Protein AF-A0A091NZM0-F1 (afdb_monomer_lite)

Foldseek 3Di:
DDDDPPPPVVVVPQDQDKDFQADDDPCVVQPPHDDDDPPPCVVPAPWDDPVQLVVVSVVRHGPIDGDRPPQQVVQQVSCCSTRVGRDGPVVVVVVVVVVVVVVPVPPPPVVVVPPPVPPPPDD

pLDDT: mean 71.08, std 22.32, range [35.03, 98.25]

Structure (mmCIF, N/CA/C/O backbone):
data_AF-A0A091NZM0-F1
#
_entry.id   AF-A0A091NZM0-F1
#
loop_
_atom_site.group_PDB
_atom_site.id
_atom_site.type_symbol
_atom_site.label_atom_id
_atom_site.label_alt_id
_atom_site.label_comp_id
_atom_site.label_asym_id
_atom_site.label_entity_id
_atom_site.label_seq_id
_atom_site.pdbx_PDB_ins_code
_atom_site.Cartn_x
_atom_site.Cartn_y
_atom_site.Cartn_z
_atom_site.occupancy
_atom_site.B_iso_or_equiv
_atom_site.auth_seq_id
_atom_site.auth_comp_id
_atom_site.auth_asym_id
_atom_site.auth_atom_id
_atom_site.pdbx_PDB_model_num
ATOM 1 N N . ASP A 1 1 ? -19.530 49.341 10.129 1.00 43.94 1 ASP A N 1
ATOM 2 C CA . ASP A 1 1 ? -20.114 48.338 9.233 1.00 43.94 1 ASP A CA 1
ATOM 3 C C . ASP A 1 1 ? -19.215 48.257 8.014 1.00 43.94 1 ASP A C 1
ATOM 5 O O . ASP A 1 1 ? -19.330 49.074 7.116 1.00 43.94 1 ASP A O 1
ATOM 9 N N . GLU A 1 2 ? -18.211 47.386 8.067 1.00 41.19 2 GLU A N 1
ATOM 10 C CA . GLU A 1 2 ? -17.340 47.091 6.928 1.00 41.19 2 GLU A CA 1
ATOM 11 C C . GLU A 1 2 ? -17.249 45.571 6.839 1.00 41.19 2 GLU A C 1
ATOM 13 O O . GLU A 1 2 ? -16.557 44.909 7.613 1.00 41.19 2 GLU A O 1
ATOM 18 N N . GLY A 1 3 ? -18.069 45.019 5.948 1.00 51.25 3 GLY A N 1
ATOM 19 C CA . GLY A 1 3 ? -18.131 43.598 5.664 1.00 51.25 3 GLY A CA 1
ATOM 20 C C . GLY A 1 3 ? -16.856 43.132 4.975 1.00 51.25 3 GLY A C 1
ATOM 21 O O . GLY A 1 3 ? -16.611 43.438 3.810 1.00 51.25 3 GLY A O 1
ATOM 22 N N . THR A 1 4 ? -16.062 42.338 5.685 1.00 50.72 4 THR A N 1
ATOM 23 C CA . THR A 1 4 ? -14.997 41.534 5.089 1.00 50.72 4 THR A CA 1
ATOM 24 C C . THR A 1 4 ? -15.626 40.580 4.065 1.00 50.72 4 THR A C 1
ATOM 26 O O . THR A 1 4 ? -16.533 39.825 4.427 1.00 50.72 4 THR A O 1
ATOM 29 N N . PRO A 1 5 ? -15.194 40.571 2.792 1.00 47.00 5 PRO A N 1
ATOM 30 C CA . PRO A 1 5 ? -15.828 39.749 1.774 1.00 47.00 5 PRO A CA 1
ATOM 31 C C . PRO A 1 5 ? -15.584 38.268 2.081 1.00 47.00 5 PRO A C 1
ATOM 33 O O . PRO A 1 5 ? -14.463 37.758 2.017 1.00 47.00 5 PRO A O 1
ATOM 36 N N . ALA A 1 6 ? -16.667 37.562 2.401 1.00 51.88 6 ALA A N 1
ATOM 37 C CA . ALA A 1 6 ? -16.726 36.122 2.637 1.00 51.88 6 ALA A CA 1
ATOM 38 C C . ALA A 1 6 ? -16.525 35.290 1.350 1.00 51.88 6 ALA A C 1
ATOM 40 O O . ALA A 1 6 ? -17.144 34.246 1.173 1.00 51.88 6 ALA A O 1
ATOM 41 N N . THR A 1 7 ? -15.665 35.736 0.431 1.00 52.09 7 THR A N 1
ATOM 42 C CA . THR A 1 7 ? -15.442 35.099 -0.878 1.00 52.09 7 THR A CA 1
ATOM 43 C C . THR A 1 7 ? -14.069 34.441 -1.027 1.00 52.09 7 THR A C 1
ATOM 45 O O . THR A 1 7 ? -13.842 33.753 -2.015 1.00 52.09 7 THR A O 1
ATOM 48 N N . LEU A 1 8 ? -13.181 34.530 -0.028 1.00 46.59 8 LEU A N 1
ATOM 49 C CA . LEU A 1 8 ? -11.903 33.787 -0.012 1.00 46.59 8 LEU A CA 1
ATOM 50 C C . LEU A 1 8 ? -11.804 32.725 1.096 1.00 46.59 8 LEU A C 1
ATOM 52 O O . LEU A 1 8 ? -10.924 31.866 1.058 1.00 46.59 8 LEU A O 1
ATOM 56 N N . ALA A 1 9 ? -12.736 32.711 2.053 1.00 45.94 9 ALA A N 1
ATOM 57 C CA . ALA A 1 9 ? -12.775 31.684 3.098 1.00 45.94 9 ALA A CA 1
ATOM 58 C C . ALA A 1 9 ? -13.219 30.302 2.569 1.00 45.94 9 ALA A C 1
ATOM 60 O O . ALA A 1 9 ? -12.923 29.283 3.191 1.00 45.94 9 ALA A O 1
ATOM 61 N N . SER A 1 10 ? -13.855 30.247 1.392 1.00 52.25 10 SER A N 1
ATOM 62 C CA . SER A 1 10 ? -14.378 29.007 0.798 1.00 52.25 10 SER A CA 1
ATOM 63 C C . SER A 1 10 ? -13.309 28.083 0.189 1.00 52.25 10 SER A C 1
ATOM 65 O O . SER A 1 10 ? -13.632 26.955 -0.174 1.00 52.25 10 SER A O 1
ATOM 67 N N . ALA A 1 11 ? -12.041 28.506 0.098 1.00 46.34 11 ALA A N 1
ATOM 68 C CA . ALA A 1 11 ? -10.942 27.653 -0.374 1.00 46.34 11 ALA A CA 1
ATOM 69 C C . ALA A 1 11 ? -10.228 26.888 0.762 1.00 46.34 11 ALA A C 1
ATOM 71 O O . ALA A 1 11 ? -9.505 25.931 0.501 1.00 46.34 11 ALA A O 1
ATOM 72 N N . LYS A 1 12 ? -10.462 27.252 2.035 1.00 43.38 12 LYS A N 1
ATOM 73 C CA . LYS A 1 12 ? -9.901 26.541 3.205 1.00 43.38 12 LYS A CA 1
ATOM 74 C C . LYS A 1 12 ? -10.663 25.261 3.581 1.00 43.38 12 LYS A C 1
ATOM 76 O O . LYS A 1 12 ? -10.313 24.615 4.562 1.00 43.38 12 LYS A O 1
ATOM 81 N N . SER A 1 13 ? -11.688 24.894 2.809 1.00 45.62 13 SER A N 1
ATOM 82 C CA . SER A 1 13 ? -12.559 23.739 3.065 1.00 45.62 13 SER A CA 1
ATOM 83 C C . SER A 1 13 ? -12.314 22.551 2.121 1.00 45.62 13 SER A C 1
ATOM 85 O O . SER A 1 13 ? -13.102 21.604 2.114 1.00 45.62 13 SER A O 1
ATOM 87 N N . VAL A 1 14 ? -11.217 22.540 1.356 1.00 51.34 14 VAL A N 1
ATOM 88 C CA . VAL A 1 14 ? -10.659 21.277 0.842 1.00 51.34 14 VAL A CA 1
ATOM 89 C C . VAL A 1 14 ? -9.885 20.654 2.002 1.00 51.34 14 VAL A C 1
A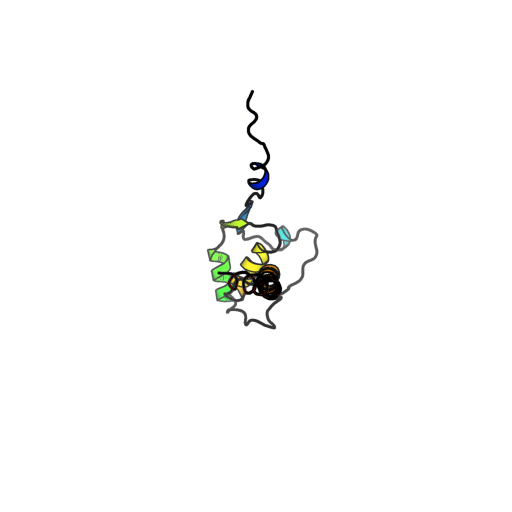TOM 91 O O . VAL A 1 14 ? -8.674 20.806 2.124 1.00 51.34 14 VAL A O 1
ATOM 94 N N . PHE A 1 15 ? -10.616 20.067 2.951 1.00 53.19 15 PHE A N 1
ATOM 95 C CA . PHE A 1 15 ? -10.038 19.384 4.104 1.00 53.19 15 PHE A CA 1
ATOM 96 C C . PHE A 1 15 ? -9.055 18.322 3.605 1.00 53.19 15 PHE A C 1
ATOM 98 O O . PHE A 1 15 ? -9.483 17.292 3.084 1.00 53.19 15 PHE A O 1
ATOM 105 N N . SER A 1 16 ? -7.752 18.555 3.785 1.00 56.03 16 SER A N 1
ATOM 106 C CA . SER A 1 16 ? -6.766 17.481 3.722 1.00 56.03 16 SER A CA 1
ATOM 107 C C . SER A 1 16 ? -7.135 16.512 4.840 1.00 56.03 16 SER A C 1
ATOM 109 O O . SER A 1 16 ? -6.966 16.811 6.025 1.00 56.03 16 SER A O 1
ATOM 111 N N . ARG A 1 17 ? -7.775 15.399 4.479 1.00 69.69 17 ARG A N 1
ATOM 112 C CA . ARG A 1 17 ? -8.091 14.358 5.451 1.00 69.69 17 ARG A CA 1
ATOM 113 C C . ARG A 1 17 ? -6.763 13.690 5.774 1.00 69.69 17 ARG A C 1
ATOM 115 O O . ARG A 1 17 ? -5.906 13.571 4.913 1.00 69.69 17 ARG A O 1
ATOM 122 N N . LYS A 1 18 ? -6.545 13.284 7.013 1.00 75.25 18 LYS A N 1
ATOM 123 C CA . LYS A 1 18 ? -5.431 12.392 7.338 1.00 75.25 18 LYS A CA 1
ATO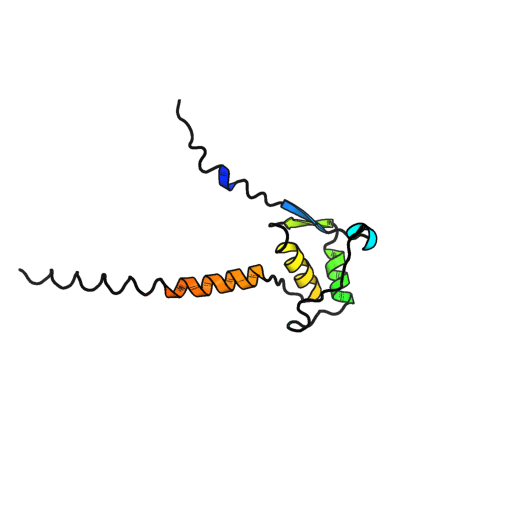M 124 C C . LYS A 1 18 ? -5.974 10.973 7.371 1.00 75.25 18 LYS A C 1
ATOM 126 O O . LYS A 1 18 ? -7.081 10.762 7.865 1.00 75.25 18 LYS A O 1
ATOM 131 N N . ALA A 1 19 ? -5.218 10.018 6.852 1.00 81.62 19 ALA A N 1
ATOM 132 C CA . ALA A 1 19 ? -5.519 8.601 7.002 1.00 81.62 19 ALA A CA 1
ATOM 133 C C . ALA A 1 19 ? -4.391 7.923 7.766 1.00 81.62 19 ALA A C 1
ATOM 135 O O . ALA A 1 19 ? -3.250 8.361 7.702 1.00 81.62 19 ALA A O 1
ATOM 136 N N . ARG A 1 20 ? -4.715 6.847 8.478 1.00 87.31 20 ARG A N 1
ATOM 137 C CA . ARG A 1 20 ? -3.734 6.039 9.199 1.00 87.31 20 ARG A CA 1
ATOM 138 C C . ARG A 1 20 ? -3.648 4.671 8.550 1.00 87.31 20 ARG A C 1
ATOM 140 O O . ARG A 1 20 ? -4.684 4.042 8.332 1.00 87.31 20 ARG A O 1
ATOM 147 N N . VAL A 1 21 ? -2.435 4.217 8.264 1.00 90.25 21 VAL A N 1
ATOM 148 C CA . VAL A 1 21 ? -2.200 2.860 7.760 1.00 90.25 21 VAL A CA 1
ATOM 149 C C . VAL A 1 21 ? -2.496 1.868 8.883 1.00 90.25 21 VAL A C 1
ATOM 151 O O . VAL A 1 21 ? -2.041 2.051 10.011 1.00 90.25 21 VAL A O 1
ATOM 154 N N . ARG A 1 22 ? -3.278 0.823 8.599 1.00 92.75 22 ARG A N 1
ATOM 155 C CA . ARG A 1 22 ? -3.637 -0.215 9.574 1.00 92.75 22 ARG A CA 1
ATOM 156 C C . ARG A 1 22 ? -3.423 -1.600 8.988 1.00 92.75 22 ARG A C 1
ATOM 158 O O . ARG A 1 22 ? -3.687 -1.820 7.811 1.00 92.75 22 ARG A O 1
ATOM 165 N N . MET A 1 23 ? -3.028 -2.532 9.848 1.00 95.88 23 MET A N 1
ATOM 166 C CA . MET A 1 23 ? -3.044 -3.961 9.556 1.00 95.88 23 MET A CA 1
ATOM 167 C C . MET A 1 23 ? -4.274 -4.589 10.212 1.00 95.88 23 MET A C 1
ATOM 169 O O . MET A 1 23 ? -4.488 -4.442 11.414 1.00 95.88 23 MET A O 1
ATOM 173 N N . GLN A 1 24 ? -5.105 -5.256 9.414 1.00 96.69 24 GLN A N 1
ATOM 174 C CA . GLN A 1 24 ? -6.348 -5.891 9.854 1.00 96.69 24 GLN A CA 1
ATOM 175 C C . GLN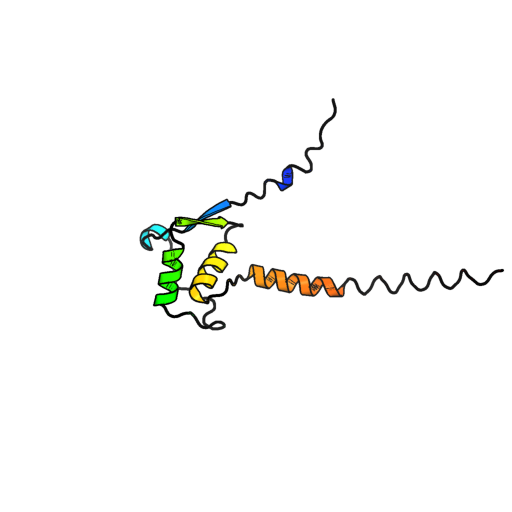 A 1 24 ? -6.563 -7.195 9.084 1.00 96.69 24 GLN A C 1
ATOM 177 O O . GLN A 1 24 ? -6.001 -7.386 8.004 1.00 96.69 24 GLN A O 1
ATOM 182 N N . LEU A 1 25 ? -7.397 -8.091 9.619 1.00 97.94 25 LEU A N 1
ATOM 183 C CA . LEU A 1 25 ? -7.805 -9.280 8.878 1.00 97.94 25 LEU A CA 1
ATOM 184 C C . LEU A 1 25 ? -8.643 -8.858 7.668 1.00 97.94 25 LEU A C 1
ATOM 186 O O . LEU A 1 25 ? -9.533 -8.018 7.790 1.00 97.94 25 LEU A O 1
ATOM 190 N N . LEU A 1 26 ? -8.411 -9.489 6.513 1.00 96.44 26 LEU A N 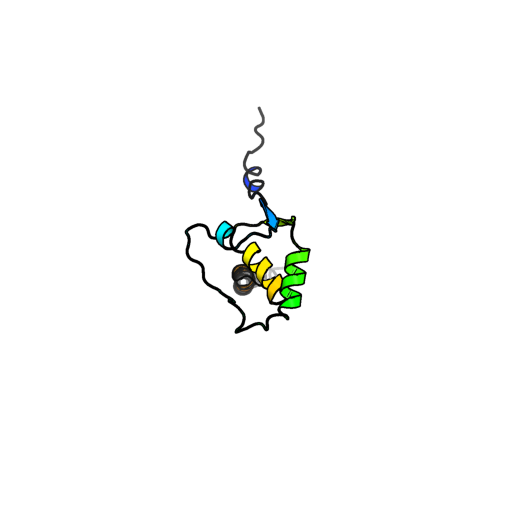1
ATOM 191 C CA . LEU A 1 26 ? -9.143 -9.171 5.283 1.00 96.44 26 LEU A CA 1
ATOM 192 C C . LEU A 1 26 ? -10.665 -9.269 5.475 1.00 96.44 26 LEU A C 1
ATOM 194 O O . LEU A 1 26 ? -11.393 -8.402 5.006 1.00 96.44 26 LEU A O 1
ATOM 198 N N . LYS A 1 27 ? -11.138 -10.274 6.227 1.00 96.81 27 LYS A N 1
ATOM 199 C CA . LYS A 1 27 ? -12.563 -10.447 6.557 1.00 96.81 27 LYS A CA 1
ATOM 200 C C . LYS A 1 27 ? -13.163 -9.251 7.311 1.00 96.81 27 LYS A C 1
ATOM 202 O O . LYS A 1 27 ? -14.335 -8.953 7.122 1.00 96.81 27 LYS A O 1
ATOM 207 N N . ASP A 1 28 ? -12.365 -8.558 8.125 1.00 97.38 28 ASP A N 1
ATOM 208 C CA . ASP A 1 28 ? -12.827 -7.412 8.912 1.00 97.38 28 ASP A CA 1
ATOM 209 C C . ASP A 1 28 ? -12.873 -6.142 8.048 1.00 97.38 28 ASP A C 1
ATOM 211 O O . ASP A 1 28 ? -13.707 -5.272 8.276 1.00 97.38 28 ASP A O 1
ATOM 215 N N . VAL A 1 29 ? -11.990 -6.041 7.045 1.00 93.75 29 VAL A N 1
ATOM 216 C CA . VAL A 1 29 ? -11.956 -4.923 6.084 1.00 93.75 29 VAL A CA 1
ATOM 217 C C . VAL A 1 29 ? -13.053 -5.061 5.027 1.00 93.75 29 VAL A C 1
ATOM 219 O O . VAL A 1 29 ? -13.683 -4.072 4.670 1.00 93.75 29 VAL A O 1
ATOM 222 N N . VAL A 1 30 ? -13.272 -6.278 4.523 1.00 95.69 30 VAL A N 1
ATOM 223 C CA . VAL A 1 30 ? -14.258 -6.573 3.472 1.00 95.69 30 VAL A CA 1
ATOM 224 C C . VAL A 1 30 ? -15.683 -6.636 4.030 1.00 95.69 30 VAL A C 1
ATOM 226 O O . VAL A 1 30 ? -16.628 -6.228 3.359 1.00 95.69 30 VAL A O 1
ATOM 229 N N . GLY A 1 31 ? -15.865 -7.154 5.248 1.00 96.50 31 GLY A N 1
ATOM 230 C CA . GLY A 1 31 ? -17.192 -7.365 5.817 1.00 96.50 31 GLY A CA 1
ATOM 231 C C . GLY A 1 31 ? -18.025 -8.327 4.965 1.00 96.50 31 GLY A C 1
ATOM 232 O O . GLY A 1 31 ? -17.646 -9.481 4.778 1.00 96.50 31 GLY A O 1
ATOM 233 N N . ASN A 1 32 ? -19.160 -7.846 4.454 1.00 97.25 32 ASN A N 1
ATOM 234 C CA . ASN A 1 32 ? -20.091 -8.634 3.637 1.00 97.25 32 ASN A CA 1
ATOM 235 C C . ASN A 1 32 ? -19.925 -8.409 2.123 1.00 97.25 32 ASN A C 1
ATOM 237 O O . ASN A 1 32 ? -20.684 -8.984 1.342 1.00 97.25 32 ASN A O 1
ATOM 241 N N . ASP A 1 33 ? -18.977 -7.568 1.708 1.00 97.38 33 ASP A N 1
ATOM 242 C CA . ASP A 1 33 ? -18.761 -7.253 0.298 1.00 97.38 33 ASP A CA 1
ATOM 243 C C . ASP A 1 33 ? -17.938 -8.337 -0.418 1.00 97.38 33 ASP A C 1
ATOM 245 O O . ASP A 1 33 ? -17.286 -9.190 0.185 1.00 97.38 33 ASP A O 1
ATOM 249 N N . THR A 1 34 ? -17.950 -8.311 -1.750 1.00 97.31 34 THR A N 1
ATOM 250 C CA . THR A 1 34 ? -17.061 -9.151 -2.563 1.00 97.31 34 THR A CA 1
ATOM 251 C C . THR A 1 34 ? -15.720 -8.464 -2.788 1.00 97.31 34 THR A C 1
ATOM 253 O O . THR A 1 34 ? -15.668 -7.253 -2.999 1.00 97.31 34 THR A O 1
ATOM 256 N N . TYR A 1 35 ? -14.645 -9.242 -2.868 1.00 96.56 35 TYR A N 1
ATOM 257 C CA . TYR A 1 35 ? -13.315 -8.756 -3.226 1.00 96.56 35 TYR A CA 1
ATOM 258 C C . TYR A 1 35 ? -12.698 -9.626 -4.323 1.00 96.56 35 TYR A C 1
ATOM 260 O O . TYR A 1 35 ? -13.111 -10.762 -4.550 1.00 96.56 35 TYR A O 1
ATOM 268 N N . HIS A 1 36 ? -11.691 -9.090 -5.003 1.00 96.75 36 HIS A N 1
ATOM 269 C CA . HIS A 1 36 ? -10.860 -9.834 -5.941 1.00 96.75 36 HIS A CA 1
ATOM 270 C C . HIS A 1 36 ? -9.422 -9.318 -5.868 1.00 96.75 36 HIS A C 1
ATOM 272 O O . HIS A 1 36 ? -9.179 -8.172 -5.489 1.00 96.75 36 HIS A O 1
ATOM 278 N N . ILE A 1 37 ? -8.463 -10.167 -6.230 1.00 96.62 37 ILE A N 1
ATOM 279 C CA . ILE A 1 37 ? -7.060 -9.767 -6.350 1.00 96.62 37 ILE A CA 1
ATOM 280 C C . ILE A 1 37 ? -6.908 -8.972 -7.648 1.00 96.62 37 ILE A C 1
ATOM 282 O O . ILE A 1 37 ? -7.276 -9.459 -8.715 1.00 96.62 37 ILE A O 1
ATOM 286 N N . ASN A 1 38 ? -6.358 -7.762 -7.560 1.00 94.94 38 ASN A N 1
ATOM 287 C CA . ASN A 1 38 ? -6.126 -6.899 -8.715 1.00 94.94 38 ASN A CA 1
ATOM 288 C C . ASN A 1 38 ? -4.712 -6.306 -8.686 1.00 94.94 38 ASN A C 1
ATOM 290 O O . ASN A 1 38 ? -4.499 -5.178 -8.239 1.00 94.94 38 ASN A O 1
ATOM 294 N N . ASN A 1 39 ? -3.742 -7.061 -9.200 1.00 95.50 39 ASN A N 1
ATOM 295 C CA . ASN A 1 39 ? -2.385 -6.565 -9.428 1.00 95.50 39 ASN A CA 1
ATOM 296 C C . ASN A 1 39 ? -2.339 -5.757 -10.735 1.00 95.50 39 ASN A C 1
ATOM 298 O O . ASN A 1 39 ? -1.747 -6.174 -11.731 1.00 95.50 39 ASN A O 1
ATOM 302 N N . LYS A 1 40 ? -3.030 -4.613 -10.724 1.00 92.56 40 LYS A N 1
ATOM 303 C CA . LYS A 1 40 ? -3.427 -3.824 -11.900 1.00 92.56 40 LYS A CA 1
ATOM 304 C C . LYS A 1 40 ? -2.305 -3.545 -12.908 1.00 92.56 40 LYS A C 1
ATOM 306 O O . LYS A 1 40 ? -2.586 -3.427 -14.098 1.00 92.56 40 LYS A O 1
ATOM 311 N N . TYR A 1 41 ? -1.059 -3.423 -12.452 1.00 93.19 41 TYR A N 1
ATOM 312 C CA . TYR A 1 41 ? 0.060 -2.951 -13.266 1.00 93.19 41 TYR A CA 1
ATOM 313 C C . TYR A 1 41 ? 1.157 -3.994 -13.526 1.00 93.19 41 TYR A C 1
ATOM 315 O O . TYR A 1 41 ? 2.172 -3.641 -14.118 1.00 93.19 41 TYR A O 1
ATOM 323 N N . ASP A 1 42 ? 0.958 -5.269 -13.175 1.00 95.56 42 ASP A N 1
ATOM 324 C CA . ASP A 1 42 ? 1.978 -6.322 -13.371 1.00 95.56 42 ASP A CA 1
ATOM 325 C C . ASP A 1 42 ? 2.360 -6.533 -14.848 1.00 95.56 42 ASP A C 1
ATOM 327 O O . ASP A 1 42 ? 3.464 -6.972 -15.154 1.00 95.56 42 ASP A O 1
ATOM 331 N N . GLY A 1 43 ? 1.470 -6.190 -15.786 1.00 95.31 43 GLY A N 1
ATOM 332 C CA . GLY A 1 43 ? 1.768 -6.228 -17.222 1.00 95.31 43 GLY A CA 1
ATOM 333 C C . GLY A 1 43 ? 2.648 -5.075 -17.723 1.00 95.31 43 GLY A C 1
ATOM 334 O O . GLY A 1 43 ? 3.055 -5.081 -18.880 1.00 95.31 43 GLY A O 1
ATOM 335 N N . THR A 1 44 ? 2.911 -4.060 -16.897 1.00 92.06 44 THR A N 1
ATOM 336 C CA . THR A 1 44 ? 3.681 -2.857 -17.274 1.00 92.06 44 THR A CA 1
ATOM 337 C C . THR A 1 44 ? 4.865 -2.604 -16.341 1.00 92.06 44 THR A C 1
ATOM 339 O O . THR A 1 44 ? 5.872 -2.063 -16.785 1.00 92.06 44 THR A O 1
ATOM 342 N N . TYR A 1 45 ? 4.773 -3.014 -15.074 1.00 91.00 45 TYR A N 1
ATOM 343 C CA . TYR A 1 45 ? 5.808 -2.842 -14.059 1.00 91.00 45 TYR A CA 1
ATOM 344 C C . TYR A 1 45 ? 6.100 -4.188 -13.402 1.00 91.00 45 TYR A C 1
ATOM 346 O O . TYR A 1 45 ? 5.182 -4.907 -13.004 1.00 91.00 45 TYR A O 1
ATOM 354 N N . ALA A 1 46 ? 7.384 -4.515 -13.261 1.00 95.19 46 ALA A N 1
ATOM 355 C CA . ALA A 1 46 ? 7.794 -5.684 -12.499 1.00 95.19 46 ALA A CA 1
ATOM 356 C C . ALA A 1 46 ? 7.521 -5.436 -11.003 1.00 95.19 46 ALA A C 1
ATOM 358 O O . ALA A 1 46 ? 7.943 -4.399 -10.482 1.00 95.19 46 ALA A O 1
ATOM 359 N N . PRO A 1 47 ? 6.817 -6.339 -10.299 1.00 97.25 47 PRO A N 1
ATOM 360 C CA . PRO A 1 47 ? 6.655 -6.216 -8.859 1.00 97.25 47 PRO A CA 1
ATOM 361 C C . PRO A 1 47 ? 7.990 -6.460 -8.145 1.00 97.25 47 PRO A C 1
ATOM 363 O O . PRO A 1 47 ? 8.845 -7.207 -8.624 1.00 97.25 47 PRO A O 1
ATOM 366 N N . LEU A 1 48 ? 8.142 -5.855 -6.971 1.00 97.31 48 LEU A N 1
ATOM 367 C CA . LEU A 1 48 ? 9.239 -6.141 -6.050 1.00 97.31 48 LEU A CA 1
ATOM 368 C C . LEU A 1 48 ? 9.125 -7.572 -5.483 1.00 97.31 48 LEU A C 1
ATOM 370 O O . LEU A 1 48 ? 8.040 -8.167 -5.524 1.00 97.31 48 LEU A O 1
ATOM 374 N N . PRO A 1 49 ? 10.213 -8.135 -4.920 1.00 98.25 49 PRO A N 1
ATOM 375 C CA . PRO A 1 49 ? 10.152 -9.381 -4.160 1.00 98.25 49 PRO A CA 1
ATOM 376 C C . PRO A 1 49 ? 9.071 -9.323 -3.074 1.00 98.25 49 PRO A C 1
ATOM 378 O O . PRO A 1 49 ? 8.892 -8.298 -2.416 1.00 98.25 49 PRO A O 1
ATOM 381 N N . VAL A 1 50 ? 8.346 -10.425 -2.872 1.00 97.56 50 VAL A N 1
ATOM 382 C CA . VAL A 1 50 ? 7.188 -10.469 -1.960 1.00 97.56 50 VAL A CA 1
ATOM 383 C C . VAL A 1 50 ? 7.582 -10.066 -0.540 1.00 97.56 50 VAL A C 1
ATOM 385 O O . VAL A 1 50 ? 6.874 -9.295 0.104 1.00 97.56 50 VAL A O 1
ATOM 388 N N . GLU A 1 51 ? 8.737 -10.534 -0.079 1.00 98.06 51 GLU A N 1
ATOM 389 C CA . GLU A 1 51 ? 9.291 -10.223 1.235 1.00 98.06 51 GLU A CA 1
ATOM 390 C C . GLU A 1 51 ? 9.545 -8.720 1.389 1.00 98.06 51 GLU A C 1
ATOM 392 O O . GLU A 1 51 ? 9.257 -8.147 2.437 1.00 98.06 51 GLU A O 1
ATOM 397 N N . GLU A 1 52 ? 10.021 -8.061 0.333 1.00 97.50 52 GLU A N 1
ATOM 398 C CA . GLU A 1 52 ? 10.268 -6.621 0.331 1.00 97.50 52 GLU A CA 1
ATOM 399 C C . GLU A 1 52 ? 8.959 -5.821 0.360 1.00 97.50 52 GLU A C 1
ATOM 401 O O . GLU A 1 52 ? 8.849 -4.839 1.096 1.00 97.50 52 GLU A O 1
ATOM 406 N N . ILE A 1 53 ? 7.938 -6.258 -0.387 1.00 97.44 53 ILE A N 1
ATOM 407 C CA . ILE A 1 53 ? 6.605 -5.634 -0.367 1.00 97.44 53 ILE A CA 1
ATOM 408 C C . ILE A 1 53 ? 6.016 -5.692 1.049 1.00 97.44 53 ILE A C 1
ATOM 410 O O . ILE A 1 53 ? 5.506 -4.685 1.546 1.00 97.44 53 ILE A O 1
ATOM 414 N N . ILE A 1 54 ? 6.105 -6.855 1.705 1.00 97.12 54 ILE A N 1
ATOM 415 C CA . ILE A 1 54 ? 5.609 -7.053 3.073 1.00 97.12 54 ILE A CA 1
ATOM 416 C C . ILE A 1 54 ? 6.371 -6.153 4.050 1.00 97.12 54 ILE A C 1
ATOM 418 O O . ILE A 1 54 ? 5.739 -5.390 4.776 1.00 97.12 54 ILE A O 1
ATOM 422 N N . GLN A 1 55 ? 7.707 -6.158 4.012 1.00 97.19 55 GLN A N 1
ATOM 423 C CA . GLN A 1 55 ? 8.538 -5.330 4.897 1.00 97.19 55 GLN A CA 1
ATOM 424 C C . GLN A 1 55 ? 8.219 -3.835 4.769 1.00 97.19 55 GLN A C 1
ATOM 426 O O . GLN A 1 55 ? 8.098 -3.127 5.771 1.00 97.19 55 GLN A O 1
ATOM 431 N N . ARG A 1 56 ? 8.041 -3.340 3.537 1.00 94.44 56 ARG A N 1
ATOM 432 C CA . ARG A 1 56 ? 7.658 -1.943 3.285 1.00 94.44 56 ARG A CA 1
ATOM 433 C C . ARG A 1 56 ? 6.268 -1.624 3.840 1.00 94.44 56 ARG A C 1
ATOM 435 O O . ARG A 1 56 ? 6.078 -0.550 4.407 1.00 94.44 56 ARG A O 1
ATOM 442 N N . ALA A 1 57 ? 5.304 -2.533 3.686 1.00 94.50 57 ALA A N 1
ATOM 443 C CA . ALA A 1 57 ? 3.952 -2.346 4.206 1.00 94.50 57 ALA A CA 1
ATOM 444 C C . ALA A 1 57 ? 3.942 -2.314 5.741 1.00 94.50 57 ALA A C 1
ATOM 446 O O . ALA A 1 57 ? 3.326 -1.426 6.329 1.00 94.50 57 ALA A O 1
ATOM 447 N N . GLU A 1 58 ? 4.666 -3.238 6.377 1.00 96.38 58 GLU A N 1
ATOM 448 C CA . GLU A 1 58 ? 4.803 -3.322 7.832 1.00 96.38 58 GLU A CA 1
ATOM 449 C C . GLU A 1 58 ? 5.454 -2.070 8.423 1.00 96.38 58 GLU A C 1
ATOM 451 O O . GLU A 1 58 ? 4.972 -1.539 9.422 1.00 96.38 58 GLU A O 1
ATOM 456 N N . TYR A 1 59 ? 6.492 -1.541 7.769 1.00 93.62 59 TYR A N 1
ATOM 457 C CA . TYR A 1 59 ? 7.170 -0.315 8.195 1.00 93.62 59 TYR A CA 1
ATOM 458 C C . TYR A 1 59 ? 6.231 0.902 8.275 1.00 93.62 59 TYR A C 1
ATOM 460 O O . TYR A 1 59 ? 6.421 1.790 9.110 1.00 93.62 59 TYR A O 1
ATOM 468 N N . LEU A 1 60 ? 5.214 0.955 7.412 1.00 91.38 60 LEU A N 1
ATOM 469 C CA . LEU A 1 60 ? 4.282 2.080 7.326 1.00 91.38 60 LEU A CA 1
ATOM 470 C C . LEU A 1 60 ? 3.059 1.936 8.237 1.00 91.38 60 LEU A C 1
ATOM 472 O O . LEU A 1 60 ? 2.274 2.881 8.317 1.00 91.38 60 LEU A O 1
ATOM 476 N N . ILE A 1 61 ? 2.885 0.801 8.926 1.00 92.88 61 ILE A N 1
ATOM 477 C CA . ILE A 1 61 ? 1.778 0.601 9.869 1.00 92.88 61 ILE A CA 1
ATOM 478 C C . ILE A 1 61 ? 1.769 1.734 10.900 1.00 92.88 61 ILE A C 1
ATOM 480 O O . ILE A 1 61 ? 2.807 2.198 11.364 1.00 92.88 61 ILE A O 1
ATOM 484 N N . ASP A 1 62 ? 0.565 2.190 11.241 1.00 92.50 62 ASP A N 1
ATOM 485 C CA . ASP A 1 62 ? 0.289 3.239 12.216 1.00 92.50 62 ASP A CA 1
ATOM 486 C C . ASP A 1 62 ? 0.733 4.659 11.846 1.00 92.50 62 ASP A C 1
ATOM 488 O O . ASP A 1 62 ? 0.381 5.590 12.580 1.00 92.50 62 ASP A O 1
ATOM 492 N N . GLN A 1 63 ? 1.394 4.859 10.702 1.00 89.12 63 GLN A N 1
ATOM 493 C CA . GLN A 1 63 ? 1.760 6.185 10.208 1.00 89.12 63 GLN A CA 1
ATOM 494 C C . GLN A 1 63 ? 0.544 6.937 9.644 1.00 89.12 63 GLN A C 1
ATOM 496 O O . GLN A 1 63 ? -0.341 6.352 9.007 1.00 89.12 63 GLN A O 1
ATOM 501 N N . GLU A 1 64 ? 0.504 8.254 9.875 1.00 85.00 64 GLU A N 1
ATOM 502 C CA . GLU A 1 64 ? -0.471 9.148 9.246 1.00 85.00 64 GLU A CA 1
ATOM 503 C C . GLU A 1 64 ? 0.020 9.579 7.860 1.00 85.00 64 GLU A C 1
ATOM 505 O O . GLU A 1 64 ? 1.100 10.150 7.722 1.00 85.00 64 GLU A O 1
ATOM 510 N N . VAL A 1 65 ? -0.807 9.372 6.840 1.00 76.31 65 VAL A N 1
ATOM 511 C CA . VAL A 1 65 ? -0.578 9.846 5.474 1.00 76.31 65 VAL A CA 1
ATOM 512 C C . VAL A 1 65 ? -1.579 10.948 5.138 1.00 76.31 65 VAL A C 1
ATOM 514 O O . VAL A 1 65 ? -2.757 10.879 5.510 1.00 76.31 65 VAL A O 1
ATOM 517 N N . SER A 1 66 ? -1.119 11.990 4.442 1.00 72.31 66 SER A N 1
ATOM 518 C CA . SER A 1 66 ? -2.017 13.010 3.903 1.00 72.31 66 SER A CA 1
ATOM 519 C C . SER A 1 66 ? -2.937 12.359 2.872 1.00 72.31 66 SER A C 1
ATOM 521 O O . SER A 1 66 ? -2.508 11.656 1.958 1.00 72.31 66 SER A O 1
ATOM 523 N N . TYR A 1 67 ? -4.235 12.537 3.065 1.00 61.28 67 TYR A N 1
ATOM 524 C CA . TYR A 1 67 ? -5.282 11.856 2.329 1.00 61.28 67 TYR A CA 1
ATOM 525 C C . TYR A 1 67 ? -6.056 12.873 1.499 1.00 61.28 67 TYR A C 1
ATOM 527 O O . TYR A 1 67 ? -6.980 13.539 1.975 1.00 61.28 67 TYR A O 1
ATOM 535 N N . ASP A 1 68 ? -5.648 12.995 0.242 1.00 60.97 68 ASP A N 1
ATOM 536 C CA . ASP A 1 68 ? -6.456 13.641 -0.775 1.00 60.97 68 ASP A CA 1
ATOM 537 C C . ASP A 1 68 ? -7.477 12.633 -1.321 1.00 60.97 68 ASP A C 1
ATOM 539 O O . ASP A 1 68 ? -7.268 11.418 -1.254 1.00 60.97 68 ASP A O 1
ATOM 543 N N . LEU A 1 69 ? -8.626 13.147 -1.754 1.00 51.25 69 LEU A N 1
ATOM 544 C CA . LEU A 1 69 ? -9.896 12.425 -1.883 1.00 51.25 69 LEU A CA 1
ATOM 545 C C . LEU A 1 69 ? -9.771 11.006 -2.485 1.00 51.25 69 LEU A C 1
ATOM 547 O O . LEU A 1 69 ? -9.116 10.783 -3.504 1.00 51.25 69 LEU A O 1
ATOM 551 N N . LEU A 1 70 ? -10.439 10.064 -1.803 1.00 45.53 70 LEU A N 1
ATOM 552 C CA . LEU A 1 70 ? -10.421 8.607 -1.990 1.00 45.53 70 LEU A CA 1
ATOM 553 C C . LEU A 1 70 ? -10.322 8.194 -3.472 1.00 45.53 70 LEU A C 1
ATOM 555 O O . LEU A 1 70 ? -11.208 8.493 -4.269 1.00 45.53 70 LEU A O 1
ATOM 559 N N . GLY A 1 71 ? -9.239 7.491 -3.812 1.00 51.56 71 GLY A N 1
ATOM 560 C CA . GLY A 1 71 ? -8.912 6.997 -5.155 1.00 51.56 71 GLY A CA 1
ATOM 561 C C . GLY A 1 71 ? -7.423 7.162 -5.457 1.00 51.56 71 GLY A C 1
ATOM 562 O O . GLY A 1 71 ? -6.705 6.176 -5.603 1.00 51.56 71 GLY A O 1
ATOM 563 N N . ASN A 1 72 ? -6.944 8.407 -5.419 1.00 58.03 72 ASN A N 1
ATOM 564 C CA . ASN A 1 72 ? -5.560 8.776 -5.728 1.00 58.03 72 ASN A CA 1
ATOM 565 C C . ASN A 1 72 ? -4.532 8.172 -4.770 1.00 58.03 72 ASN A C 1
ATOM 567 O O . ASN A 1 72 ? -3.565 7.541 -5.194 1.00 58.03 72 ASN A O 1
ATOM 571 N N . ASN A 1 73 ? -4.737 8.379 -3.469 1.00 65.81 73 ASN A N 1
ATOM 572 C CA . ASN A 1 73 ? -3.684 8.132 -2.488 1.00 65.81 73 ASN A CA 1
ATOM 573 C C . ASN A 1 73 ? -3.597 6.663 -2.087 1.00 65.81 73 ASN A C 1
ATOM 575 O O . ASN A 1 73 ? -2.498 6.180 -1.851 1.00 65.81 73 ASN A O 1
ATOM 579 N N . CYS A 1 74 ? -4.716 5.929 -2.063 1.00 76.69 74 CYS A N 1
ATOM 580 C CA . CYS A 1 74 ? -4.672 4.486 -1.817 1.00 76.69 74 CYS A CA 1
ATOM 581 C C . CYS A 1 74 ? -4.001 3.741 -2.973 1.00 76.69 74 CYS A C 1
ATOM 583 O O . CYS A 1 74 ? -3.174 2.876 -2.711 1.00 76.69 74 CYS A O 1
ATOM 585 N N . GLU A 1 75 ? -4.319 4.081 -4.230 1.00 84.69 75 GLU A N 1
ATOM 586 C CA . GLU A 1 75 ? -3.680 3.456 -5.395 1.00 84.69 75 GLU A CA 1
ATOM 587 C C . GLU A 1 75 ? -2.186 3.793 -5.443 1.00 84.69 75 GLU A C 1
ATOM 589 O O . GLU A 1 75 ? -1.354 2.899 -5.588 1.00 84.69 75 GLU A O 1
ATOM 594 N N . HIS A 1 76 ? -1.831 5.061 -5.226 1.00 83.69 76 HIS A N 1
ATOM 595 C CA . HIS A 1 76 ? -0.438 5.487 -5.107 1.00 83.69 76 HIS A CA 1
ATOM 596 C C . HIS A 1 76 ? 0.275 4.726 -3.979 1.00 83.69 76 HIS A C 1
ATOM 598 O O . HIS A 1 76 ? 1.348 4.171 -4.189 1.00 83.69 76 HIS A O 1
ATOM 604 N N . PHE A 1 77 ? -0.331 4.637 -2.795 1.00 86.50 77 PHE A N 1
ATOM 605 C CA . PHE A 1 77 ? 0.250 3.939 -1.652 1.00 86.50 77 PHE A CA 1
ATOM 606 C C . PHE A 1 77 ? 0.540 2.466 -1.969 1.00 86.50 77 PHE A C 1
ATOM 608 O O . PHE A 1 77 ? 1.669 2.013 -1.794 1.00 86.50 77 PHE A O 1
ATOM 615 N N . VAL A 1 78 ? -0.435 1.718 -2.497 1.00 90.75 78 VAL A N 1
ATOM 616 C CA . VAL A 1 78 ? -0.233 0.285 -2.784 1.00 90.75 78 VAL A CA 1
ATOM 617 C C . VAL A 1 78 ? 0.690 0.037 -3.980 1.00 90.75 78 VAL A C 1
ATOM 619 O O . VAL A 1 78 ? 1.374 -0.984 -4.013 1.00 90.75 78 VAL A O 1
ATOM 622 N N . THR A 1 79 ? 0.765 0.961 -4.943 1.00 91.62 79 THR A N 1
ATOM 623 C CA . THR A 1 79 ? 1.716 0.864 -6.065 1.00 91.62 79 THR A CA 1
ATOM 624 C C . THR A 1 79 ? 3.142 1.190 -5.639 1.00 91.62 79 THR A C 1
ATOM 626 O O . THR A 1 79 ? 4.052 0.459 -6.020 1.00 91.62 79 THR A O 1
ATOM 629 N N . LEU A 1 80 ? 3.335 2.178 -4.759 1.00 90.44 80 LEU A N 1
ATOM 630 C CA . LEU A 1 80 ? 4.629 2.455 -4.132 1.00 90.44 80 LEU A CA 1
ATOM 631 C C . LEU A 1 80 ? 5.146 1.229 -3.364 1.00 90.44 80 LEU A C 1
ATOM 633 O O . LEU A 1 80 ? 6.329 0.896 -3.443 1.00 90.44 80 LEU A O 1
ATOM 637 N N . LEU A 1 81 ? 4.252 0.529 -2.659 1.00 93.50 81 LEU A N 1
ATOM 638 C CA . LEU A 1 81 ? 4.584 -0.717 -1.970 1.00 93.50 81 LEU A CA 1
ATOM 639 C C . LEU A 1 81 ? 4.942 -1.847 -2.943 1.00 93.50 81 LEU A C 1
ATOM 641 O O . LEU A 1 81 ? 5.952 -2.512 -2.741 1.00 93.50 81 LEU A O 1
ATOM 645 N N . ARG A 1 82 ? 4.129 -2.073 -3.984 1.00 96.88 82 ARG A N 1
ATOM 646 C CA . ARG A 1 82 ? 4.273 -3.227 -4.888 1.00 96.88 82 ARG A CA 1
ATOM 647 C C . ARG A 1 82 ? 5.379 -3.069 -5.931 1.00 96.88 82 ARG A C 1
ATOM 649 O O . ARG A 1 82 ? 6.052 -4.046 -6.236 1.00 96.88 82 ARG A O 1
ATOM 656 N N . TYR A 1 83 ? 5.534 -1.877 -6.495 1.00 95.25 83 TYR A N 1
ATOM 657 C CA . TYR A 1 83 ? 6.399 -1.613 -7.651 1.00 95.25 83 TYR A CA 1
ATOM 658 C C . TYR A 1 83 ? 7.577 -0.693 -7.318 1.00 95.25 83 TYR A C 1
ATOM 660 O O . TYR A 1 83 ? 8.446 -0.481 -8.154 1.00 95.25 83 TYR A O 1
ATOM 668 N N . GLY A 1 84 ? 7.610 -0.119 -6.113 1.00 88.25 84 GLY A N 1
ATOM 669 C CA . GLY A 1 84 ? 8.635 0.844 -5.710 1.00 88.25 84 GLY A CA 1
ATOM 670 C C . GLY A 1 84 ? 8.441 2.255 -6.259 1.00 88.25 84 GLY A C 1
ATOM 671 O O . GLY A 1 84 ? 9.149 3.162 -5.831 1.00 88.25 84 GLY A O 1
ATOM 672 N N . GLU A 1 85 ? 7.450 2.460 -7.125 1.00 79.44 85 GLU A N 1
ATOM 673 C CA . GLU A 1 85 ? 7.069 3.754 -7.677 1.00 79.44 85 GLU A CA 1
ATOM 674 C C . GLU A 1 85 ? 5.572 3.986 -7.479 1.00 79.44 85 GLU A C 1
ATOM 676 O O . GLU A 1 85 ? 4.737 3.113 -7.723 1.00 79.44 85 GLU A O 1
ATOM 681 N N . GLY A 1 86 ? 5.230 5.187 -7.023 1.00 71.44 86 GLY A N 1
ATOM 682 C CA . GLY A 1 86 ? 3.853 5.602 -6.829 1.00 71.44 86 GLY A CA 1
ATOM 683 C C . GLY A 1 86 ? 3.166 5.937 -8.146 1.00 71.44 86 GLY A C 1
ATOM 684 O O . GLY A 1 86 ? 3.467 6.956 -8.767 1.00 71.44 86 GLY A O 1
ATOM 685 N N . VAL A 1 87 ? 2.222 5.103 -8.570 1.00 66.69 87 VAL A N 1
ATOM 686 C CA . VAL A 1 87 ? 1.520 5.250 -9.847 1.00 66.69 87 VAL A CA 1
ATOM 687 C C . VAL A 1 87 ? 0.013 5.344 -9.600 1.00 66.69 87 VAL A C 1
ATOM 689 O O . VAL A 1 87 ? -0.582 4.441 -9.023 1.00 66.69 87 VAL A O 1
ATOM 692 N N . SER A 1 88 ? -0.629 6.415 -10.080 1.00 68.75 88 SER A N 1
ATOM 693 C CA . SER A 1 88 ? -2.096 6.518 -10.139 1.00 68.75 88 SER A CA 1
ATOM 694 C C . SER A 1 88 ? -2.569 6.959 -11.528 1.00 68.75 88 SER A C 1
ATOM 696 O O . SER A 1 88 ? -1.892 7.732 -12.218 1.00 68.75 88 SER A O 1
ATOM 698 N N . ASP A 1 89 ? -3.746 6.492 -11.957 1.00 65.50 89 ASP A N 1
ATOM 699 C CA . ASP A 1 89 ? -4.322 6.884 -13.258 1.00 65.50 89 ASP A CA 1
ATOM 700 C C . ASP A 1 89 ? -4.584 8.391 -13.337 1.00 65.50 89 ASP A C 1
ATOM 702 O O . ASP A 1 89 ? -4.502 9.002 -14.400 1.00 65.50 89 ASP A O 1
ATOM 706 N N . GLN A 1 90 ? -4.890 9.012 -12.206 1.00 58.28 90 GLN A N 1
ATOM 707 C CA . GLN A 1 90 ? -5.109 10.448 -12.091 1.00 58.28 90 GLN A CA 1
ATOM 708 C C . GLN A 1 90 ? -3.794 11.238 -12.199 1.00 58.28 90 GLN A C 1
ATOM 710 O O . GLN A 1 90 ? -3.778 12.247 -12.902 1.00 58.28 90 GLN A O 1
ATOM 715 N N . ALA A 1 91 ? -2.681 10.758 -11.627 1.00 58.00 91 ALA A N 1
ATOM 716 C CA . ALA A 1 91 ? -1.357 11.348 -11.850 1.00 58.00 91 ALA A CA 1
ATOM 717 C C . ALA A 1 91 ? -0.945 11.255 -13.331 1.00 58.00 91 ALA A C 1
ATOM 719 O O . ALA A 1 91 ? -0.496 12.241 -13.918 1.00 58.00 91 ALA A O 1
ATOM 720 N N . LYS A 1 92 ? -1.200 10.108 -13.977 1.00 59.19 92 LYS A N 1
ATOM 721 C CA . LYS A 1 92 ? -0.995 9.935 -15.427 1.00 59.19 92 LYS A CA 1
ATOM 722 C C . LYS A 1 92 ? -1.872 10.887 -16.255 1.00 59.19 92 LYS A C 1
ATOM 724 O O . LYS A 1 92 ? -1.384 11.511 -17.196 1.00 59.19 92 LYS A O 1
ATOM 729 N N . ARG A 1 93 ? -3.151 11.055 -15.893 1.00 57.53 93 ARG A N 1
ATOM 730 C CA . ARG A 1 93 ? -4.084 11.986 -16.561 1.00 57.53 93 ARG A CA 1
ATOM 731 C C . ARG A 1 93 ? -3.698 13.455 -16.373 1.00 57.53 93 ARG A C 1
ATOM 733 O O . ARG A 1 93 ? -3.821 14.217 -17.325 1.00 57.53 93 ARG A O 1
ATOM 740 N N . ALA A 1 94 ? -3.220 13.852 -15.193 1.00 52.75 94 ALA A N 1
ATOM 741 C CA . ALA A 1 94 ? -2.767 15.219 -14.928 1.00 52.75 94 ALA A CA 1
ATOM 742 C C . ALA A 1 94 ? -1.553 15.594 -15.795 1.00 52.75 94 ALA A C 1
ATOM 744 O O . ALA A 1 94 ? -1.539 16.667 -16.396 1.00 52.75 94 ALA A O 1
ATOM 745 N N . ILE A 1 95 ? -0.586 14.681 -15.946 1.00 53.53 95 ILE A N 1
ATOM 746 C CA . ILE A 1 95 ? 0.543 14.855 -16.875 1.00 53.53 95 ILE A CA 1
ATOM 747 C C . ILE A 1 95 ? 0.039 14.951 -18.327 1.00 53.53 95 ILE A C 1
ATOM 749 O O . ILE A 1 95 ? 0.460 15.836 -19.071 1.00 53.53 95 ILE A O 1
ATOM 753 N N . GLY A 1 96 ? -0.917 14.102 -18.722 1.00 42.88 96 GLY A N 1
ATOM 754 C CA . GLY A 1 96 ? -1.531 14.143 -20.056 1.00 42.88 96 GLY A CA 1
ATOM 755 C C . GLY A 1 96 ? -2.308 15.433 -20.361 1.00 42.88 96 GLY A C 1
ATOM 756 O O . GLY A 1 96 ? -2.290 15.902 -21.497 1.00 42.88 96 GLY A O 1
ATOM 757 N N . ALA A 1 97 ? -2.948 16.048 -19.362 1.00 45.66 97 ALA A N 1
ATOM 758 C CA . ALA A 1 97 ? -3.694 17.300 -19.517 1.00 45.66 97 ALA A CA 1
ATOM 759 C C . ALA A 1 97 ? -2.780 18.524 -19.725 1.00 45.66 97 ALA A C 1
ATOM 761 O O . ALA A 1 97 ? -3.129 19.422 -20.492 1.00 45.66 97 ALA A O 1
ATOM 762 N N . ILE A 1 98 ? -1.586 18.544 -19.117 1.00 46.06 98 ILE A N 1
ATOM 763 C CA . ILE A 1 98 ? -0.578 19.596 -19.350 1.00 46.06 98 ILE A CA 1
ATOM 764 C C . ILE A 1 98 ? -0.100 19.576 -20.814 1.00 46.06 98 ILE A C 1
ATOM 766 O O . ILE A 1 98 ? 0.115 20.632 -21.407 1.00 46.06 98 ILE A O 1
ATOM 770 N N . GLY A 1 99 ? -0.029 18.394 -21.436 1.00 35.03 99 GLY A N 1
ATOM 771 C CA . GLY A 1 99 ? 0.362 18.232 -22.841 1.00 35.03 99 GLY A CA 1
ATOM 772 C C . GLY A 1 99 ? -0.570 18.898 -23.866 1.00 35.03 99 GLY A C 1
ATOM 773 O O . GLY A 1 99 ? -0.121 19.207 -24.967 1.00 35.03 99 GLY A O 1
ATOM 774 N N . PHE A 1 100 ? -1.833 19.180 -23.522 1.00 39.97 100 PHE A N 1
ATOM 775 C CA . PHE A 1 100 ? -2.781 19.852 -24.426 1.00 39.97 100 PHE A CA 1
ATOM 776 C C . PHE A 1 100 ? -2.795 21.384 -24.300 1.00 39.97 100 PHE A C 1
ATOM 778 O O . PHE A 1 100 ? -3.202 22.066 -25.241 1.00 39.97 100 PHE A O 1
ATOM 785 N N . VAL A 1 101 ? -2.319 21.960 -23.190 1.00 43.62 101 VAL A N 1
ATOM 786 C CA . VAL A 1 101 ? -2.350 23.426 -22.992 1.00 43.62 101 VAL A CA 1
ATOM 787 C C . VAL A 1 101 ? -1.231 24.138 -23.769 1.00 43.62 101 VAL A C 1
ATOM 789 O O . VAL A 1 101 ? -1.381 25.300 -24.147 1.00 43.62 101 VAL A O 1
ATOM 792 N N . THR A 1 102 ? -0.151 23.442 -24.132 1.00 42.53 102 THR A N 1
ATOM 793 C CA . THR A 1 102 ? 0.969 24.042 -24.882 1.00 42.53 102 THR A CA 1
ATOM 794 C C . THR A 1 102 ? 0.647 24.321 -26.360 1.00 42.53 102 THR A C 1
ATOM 796 O O . THR A 1 102 ? 1.367 25.079 -27.005 1.00 42.53 102 THR A O 1
ATOM 799 N N . ALA A 1 103 ? -0.451 23.790 -26.914 1.00 48.50 103 ALA A N 1
ATOM 800 C CA . ALA A 1 103 ? -0.820 24.025 -28.316 1.00 48.50 103 ALA A CA 1
ATOM 801 C C . ALA A 1 103 ? -1.673 25.293 -28.550 1.00 48.50 103 ALA A C 1
ATOM 803 O O . ALA A 1 103 ? -1.763 25.759 -29.685 1.00 48.50 103 ALA A O 1
ATOM 804 N N . ALA A 1 104 ? -2.268 25.897 -27.512 1.00 49.44 104 ALA A N 1
ATOM 805 C CA . ALA A 1 104 ? -3.163 27.054 -27.678 1.00 49.44 104 ALA A CA 1
ATOM 806 C C . ALA A 1 104 ? -2.494 28.426 -27.446 1.00 49.44 104 ALA A C 1
ATOM 808 O O . ALA A 1 104 ? -3.059 29.451 -27.823 1.00 49.44 104 ALA A O 1
ATOM 809 N N . ALA A 1 105 ? -1.278 28.477 -26.889 1.00 47.97 105 ALA A N 1
ATOM 810 C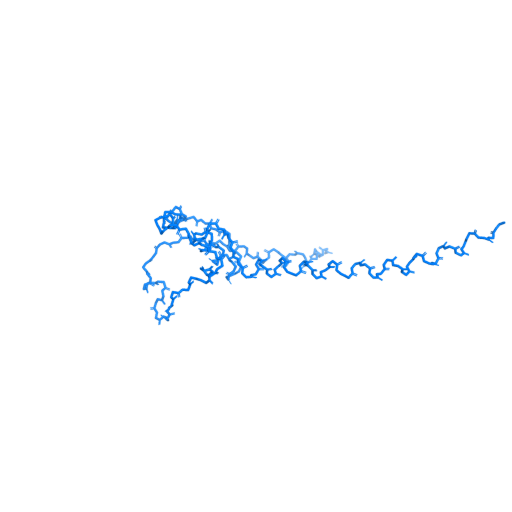 CA . ALA A 1 105 ? -0.556 29.738 -26.668 1.00 47.97 105 ALA A CA 1
ATOM 811 C C . ALA A 1 105 ? 0.217 30.248 -27.908 1.00 47.97 105 ALA A C 1
ATOM 813 O O . ALA A 1 105 ? 0.736 31.362 -27.897 1.00 47.97 105 ALA A O 1
ATOM 814 N N . GLY A 1 106 ? 0.289 29.459 -28.988 1.00 45.97 106 GLY A N 1
ATOM 815 C CA . GLY A 1 106 ? 1.021 29.819 -30.211 1.00 45.97 106 GLY A CA 1
ATOM 816 C C . GLY A 1 106 ? 0.210 30.588 -31.263 1.00 45.97 106 GLY A C 1
ATOM 817 O O . GLY A 1 106 ? 0.798 31.248 -32.116 1.00 45.97 106 GLY A O 1
ATOM 818 N N . ALA A 1 107 ? -1.125 30.540 -31.218 1.00 47.62 107 ALA A N 1
ATOM 819 C CA . ALA A 1 107 ? -1.961 31.046 -32.315 1.00 47.62 107 ALA A CA 1
ATOM 820 C C . ALA A 1 107 ? -2.416 32.513 -32.168 1.00 47.62 107 ALA A C 1
ATOM 822 O O . ALA A 1 107 ? -2.853 33.108 -33.150 1.00 47.62 107 ALA A O 1
ATOM 823 N N . PHE A 1 108 ? -2.279 33.135 -30.990 1.00 48.47 108 PHE A N 1
ATOM 824 C CA . PHE A 1 108 ? -2.687 34.538 -30.785 1.00 48.47 108 PHE A CA 1
ATOM 825 C C . PHE A 1 108 ? -1.545 35.557 -30.919 1.00 48.47 108 PHE A C 1
ATOM 827 O O . PHE A 1 108 ? -1.802 36.745 -31.109 1.00 48.47 108 PHE A O 1
ATOM 834 N N . SER A 1 109 ? -0.285 35.117 -30.908 1.00 44.41 109 SER A N 1
ATOM 835 C CA . SER A 1 109 ? 0.875 36.023 -30.957 1.00 44.41 109 SER A CA 1
ATOM 836 C C . SER A 1 109 ? 1.233 36.515 -32.366 1.00 44.41 109 SER A C 1
ATOM 838 O O . SER A 1 109 ? 1.997 37.467 -32.501 1.00 44.41 109 SER A O 1
ATOM 840 N N . LEU A 1 110 ? 0.673 35.921 -33.428 1.00 41.97 110 LEU A N 1
ATOM 841 C CA . LEU A 1 110 ? 1.004 36.293 -34.813 1.00 41.97 110 LEU A CA 1
ATOM 842 C C . LEU A 1 110 ? 0.084 37.358 -35.430 1.00 41.97 110 LEU A C 1
ATOM 844 O O . LEU A 1 110 ? 0.447 37.928 -36.457 1.00 41.97 110 LEU A O 1
ATOM 848 N N . LEU A 1 111 ? -1.051 37.699 -34.806 1.00 45.53 111 LEU A N 1
ATOM 849 C CA . LEU A 1 111 ? -1.937 38.752 -35.330 1.00 45.53 111 LEU A CA 1
ATOM 850 C C . LEU A 1 111 ? -1.624 40.150 -34.761 1.00 45.53 111 LEU A C 1
ATOM 852 O O . LEU A 1 111 ? -1.935 41.158 -35.391 1.00 45.53 111 LEU A O 1
ATOM 856 N N . GLY A 1 112 ? -0.943 40.229 -33.611 1.00 44.12 112 GLY A N 1
ATOM 857 C CA . GLY A 1 112 ? -0.533 41.496 -32.987 1.00 44.12 112 GLY A CA 1
ATOM 858 C C . GLY A 1 112 ? 0.726 42.140 -33.588 1.00 44.12 112 GLY A C 1
ATOM 859 O O . GLY A 1 112 ? 0.954 43.331 -33.392 1.00 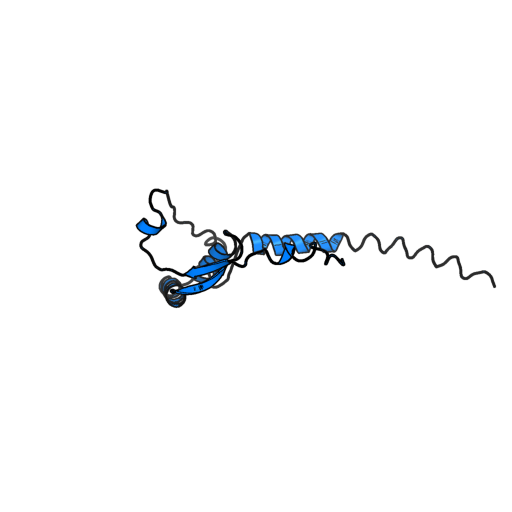44.12 112 GLY A O 1
ATOM 860 N N . LEU A 1 113 ? 1.532 41.392 -34.353 1.00 44.88 113 LEU A N 1
ATOM 861 C CA . LEU A 1 113 ? 2.816 41.871 -34.892 1.00 44.88 113 LEU A CA 1
ATOM 862 C C . LEU A 1 113 ? 2.703 42.581 -36.257 1.00 44.88 113 LEU A C 1
ATOM 864 O O . LEU A 1 113 ? 3.708 43.034 -36.800 1.00 44.88 113 LEU A O 1
ATOM 868 N N . LEU A 1 114 ? 1.499 42.690 -36.831 1.00 45.19 114 LEU A N 1
ATOM 869 C CA . LEU A 1 114 ? 1.295 43.321 -38.143 1.00 45.19 114 LEU A CA 1
ATOM 870 C C . LEU A 1 114 ? 0.700 44.737 -38.086 1.00 45.19 114 LEU A C 1
ATOM 872 O O . LEU A 1 114 ? 0.683 45.410 -39.112 1.00 45.19 114 LEU A O 1
ATOM 876 N N . HIS A 1 115 ? 0.280 45.242 -36.919 1.00 48.00 115 HIS A N 1
ATOM 877 C CA . HIS A 1 115 ? -0.301 46.593 -36.826 1.00 48.00 115 HIS A CA 1
ATOM 878 C C . HIS A 1 115 ? 0.697 47.699 -36.422 1.00 48.00 115 HIS A C 1
ATOM 880 O O . HIS A 1 115 ? 0.415 48.879 -36.617 1.00 48.00 115 HIS A O 1
ATOM 886 N N . SER A 1 116 ? 1.884 47.368 -35.901 1.00 39.97 116 SER A N 1
ATOM 887 C CA . SER A 1 116 ? 2.853 48.377 -35.432 1.00 39.97 116 SER A CA 1
ATOM 888 C C . SER A 1 116 ? 3.827 48.883 -36.503 1.00 39.97 116 SER A C 1
ATOM 890 O O . SER A 1 116 ? 4.500 49.884 -36.277 1.00 39.97 116 SER A O 1
ATOM 892 N N . ARG A 1 117 ? 3.890 48.261 -37.690 1.00 46.53 117 ARG A N 1
ATOM 893 C CA . ARG A 1 117 ? 4.834 48.671 -38.752 1.00 46.53 117 ARG A CA 1
ATOM 894 C C . ARG A 1 117 ? 4.337 49.764 -39.697 1.00 46.53 117 ARG A C 1
ATOM 896 O O . ARG A 1 117 ? 5.131 50.272 -40.482 1.00 46.53 117 ARG A O 1
ATOM 903 N N . THR A 1 118 ? 3.075 50.176 -39.612 1.00 47.84 118 THR A N 1
ATOM 904 C CA . THR A 1 118 ? 2.517 51.188 -40.531 1.00 47.84 118 THR A CA 1
ATOM 905 C C . THR A 1 118 ? 2.476 52.601 -39.937 1.00 47.84 118 THR A C 1
ATOM 907 O O . THR A 1 118 ? 2.070 53.533 -40.622 1.00 47.84 118 THR A O 1
ATOM 910 N N . ARG A 1 119 ? 2.924 52.796 -38.685 1.00 50.22 119 ARG A N 1
ATOM 911 C CA . ARG A 1 119 ? 2.888 54.098 -37.983 1.00 50.22 119 ARG A CA 1
ATOM 912 C C . ARG A 1 119 ? 4.239 54.809 -37.813 1.00 50.22 119 ARG A C 1
ATOM 914 O O . ARG A 1 119 ? 4.282 55.816 -37.119 1.00 50.22 119 ARG A O 1
ATOM 921 N N . GLU A 1 120 ? 5.300 54.361 -38.487 1.00 46.53 120 GLU A N 1
ATOM 922 C CA . GLU A 1 120 ? 6.618 55.034 -38.496 1.00 46.53 120 GLU A CA 1
ATOM 923 C C . GLU A 1 120 ? 7.074 55.467 -39.906 1.00 46.53 120 GLU A C 1
ATOM 925 O O . GLU A 1 120 ? 8.223 55.275 -40.295 1.00 46.53 120 GLU A O 1
ATOM 930 N N . ARG A 1 121 ? 6.180 56.042 -40.724 1.00 46.22 121 ARG A N 1
ATOM 931 C CA . ARG A 1 121 ? 6.560 56.621 -42.036 1.00 46.22 121 ARG A CA 1
ATOM 932 C C . ARG A 1 121 ? 5.892 57.958 -42.378 1.00 46.22 121 ARG A C 1
ATOM 934 O O . ARG A 1 121 ? 5.573 58.227 -43.534 1.00 46.22 121 ARG A O 1
ATOM 941 N N . GLN A 1 122 ? 5.695 58.812 -41.380 1.00 39.16 122 GLN A N 1
ATOM 942 C CA . GLN A 1 122 ? 5.344 60.219 -41.594 1.00 39.16 122 GLN A CA 1
ATOM 943 C C . GLN A 1 122 ? 6.098 61.085 -40.574 1.00 39.16 122 GLN A C 1
ATOM 945 O O . GLN A 1 122 ? 5.576 61.357 -39.498 1.00 39.16 122 GLN A O 1
ATOM 950 N N . TYR A 1 123 ? 7.330 61.458 -40.918 1.00 39.34 123 TYR A N 1
ATOM 951 C CA . TYR A 1 123 ? 7.974 62.728 -40.573 1.00 39.34 123 TYR A CA 1
ATOM 952 C C . TYR A 1 123 ? 8.885 63.107 -41.737 1.00 39.34 123 TYR A C 1
ATOM 954 O O . TYR A 1 123 ? 9.525 62.179 -42.288 1.00 39.34 123 TYR A O 1
#

Radius of gyration: 25.59 Å; chains: 1; bounding box: 30×73×54 Å

Sequence (123 aa):
DEGTPATLASAKSVFSRKARVRMQLLKDVVGNDTYHINNKYDGTYAPLPVEEIIQRAEYLIDQEVSYDLLGNNCEHFVTLLRYGEGVSDQAKRAIGAIGFVTAAAGAFSLLGLLHSRTRERQY

InterPro domains:
  IPR007053 LRAT domain [PF04970] (9-85)
  IPR007053 LRAT domain [PS51934] (1-90)
  IPR051496 H-rev107 Phospholipase/Acyltransferase [PTHR13943] (4-116)

Organism: Haliaeetus albicilla (NCBI:txid8969)

Secondary structure (DSSP, 8-state):
-----TTSGGGTTS--EEEE-----HHHHHTTS------TTTTTSPPPPHHHHHHHHHHTTT-EEEE-TTTHHHHHHHHHHHHSS---HHHHHHHHHHHHHTTTSSSSTTTGGGSSTTSS---